Protein AF-A0A969GJ09-F1 (afdb_monomer_lite)

Structure (mmCIF, N/CA/C/O backbone):
data_AF-A0A969GJ09-F1
#
_entry.id   AF-A0A969GJ09-F1
#
loop_
_atom_site.group_PDB
_atom_site.id
_atom_site.type_symbol
_atom_site.label_atom_id
_atom_site.label_alt_id
_atom_site.label_comp_id
_atom_site.label_asym_id
_atom_site.label_entity_id
_atom_site.label_seq_id
_atom_site.pdbx_PDB_ins_code
_atom_site.Cartn_x
_atom_site.Cartn_y
_atom_site.Cartn_z
_atom_site.occupancy
_atom_site.B_iso_or_equiv
_atom_site.auth_seq_id
_atom_site.auth_comp_id
_atom_site.auth_asym_id
_atom_site.auth_atom_id
_atom_site.pdbx_PDB_model_num
ATOM 1 N N . MET A 1 1 ? -2.523 -18.713 -4.861 1.00 54.22 1 MET A N 1
ATOM 2 C CA . MET A 1 1 ? -3.072 -17.407 -4.442 1.00 54.22 1 MET A CA 1
ATOM 3 C C . MET A 1 1 ? -2.977 -17.325 -2.929 1.00 54.22 1 MET A C 1
ATOM 5 O O . MET A 1 1 ? -3.600 -18.133 -2.257 1.00 54.22 1 MET A O 1
ATOM 9 N N . THR A 1 2 ? -2.133 -16.450 -2.387 1.00 71.75 2 THR A N 1
ATOM 10 C CA . THR A 1 2 ? -2.006 -16.262 -0.932 1.00 71.75 2 THR A CA 1
ATOM 11 C C . THR A 1 2 ? -2.803 -15.033 -0.521 1.00 71.75 2 THR A C 1
ATOM 13 O O . THR A 1 2 ? -2.327 -13.909 -0.672 1.00 71.75 2 THR A O 1
ATOM 16 N N . THR A 1 3 ? -4.021 -15.249 -0.034 1.00 81.12 3 THR A N 1
ATOM 17 C CA . THR A 1 3 ? -4.882 -14.192 0.508 1.00 81.12 3 THR A CA 1
ATOM 18 C C . THR A 1 3 ? -4.496 -13.944 1.963 1.00 81.12 3 THR A C 1
ATOM 20 O O . THR A 1 3 ? -4.407 -14.880 2.754 1.00 81.12 3 THR A O 1
ATOM 23 N N . THR A 1 4 ? -4.225 -12.694 2.336 1.00 89.19 4 THR A N 1
ATOM 24 C CA . THR A 1 4 ? -3.872 -12.319 3.714 1.00 89.19 4 THR A CA 1
ATOM 25 C C . THR A 1 4 ? -4.768 -11.177 4.166 1.00 89.19 4 THR A C 1
ATOM 27 O O . THR A 1 4 ? -4.867 -10.166 3.477 1.00 89.19 4 THR A O 1
ATOM 30 N N . SER A 1 5 ? -5.408 -11.338 5.325 1.00 92.88 5 SER A N 1
ATOM 31 C CA . SER A 1 5 ? -6.188 -10.272 5.956 1.00 92.88 5 SER A CA 1
ATOM 32 C C . SER A 1 5 ? -5.260 -9.279 6.657 1.00 92.88 5 SER A C 1
ATOM 34 O O . SER A 1 5 ? -4.272 -9.671 7.282 1.00 92.88 5 SER A O 1
ATOM 36 N N . VAL A 1 6 ? -5.572 -7.988 6.556 1.00 95.12 6 VAL A N 1
ATOM 37 C CA . VAL A 1 6 ? -4.841 -6.904 7.220 1.00 95.12 6 VAL A CA 1
ATOM 38 C C . VAL A 1 6 ? -5.811 -6.027 7.995 1.00 95.12 6 VAL A C 1
ATOM 40 O O . VAL A 1 6 ? -6.919 -5.748 7.546 1.00 95.12 6 VAL A O 1
ATOM 43 N N . LYS A 1 7 ? -5.383 -5.569 9.172 1.00 96.81 7 LYS A N 1
ATOM 44 C CA . LYS A 1 7 ? -6.153 -4.628 9.984 1.00 96.81 7 LYS A CA 1
ATOM 45 C C . LYS A 1 7 ? -5.963 -3.204 9.466 1.00 96.81 7 LYS A C 1
ATOM 47 O O . LYS A 1 7 ? -4.834 -2.774 9.229 1.00 96.81 7 LYS A O 1
ATOM 52 N N . VAL A 1 8 ? -7.062 -2.462 9.390 1.00 97.19 8 VAL A N 1
ATOM 53 C CA . VAL A 1 8 ? -7.046 -1.010 9.206 1.00 97.19 8 VAL A CA 1
ATOM 54 C C . VAL A 1 8 ? -6.708 -0.356 10.548 1.00 97.19 8 VAL A C 1
ATOM 56 O O . VAL A 1 8 ? -7.344 -0.624 11.570 1.00 97.19 8 VAL A O 1
ATOM 59 N N . SER A 1 9 ? -5.654 0.454 10.572 1.00 96.75 9 SER A N 1
ATOM 60 C CA . SER A 1 9 ? -5.230 1.177 11.771 1.00 96.75 9 SER A CA 1
ATOM 61 C C . SER A 1 9 ? -6.202 2.311 12.115 1.00 96.75 9 SER A C 1
ATOM 63 O O . SER A 1 9 ? -7.025 2.711 11.296 1.00 96.75 9 SER A O 1
ATOM 65 N N . ALA A 1 10 ? -6.063 2.902 13.305 1.00 96.62 10 ALA A N 1
ATOM 66 C CA . ALA A 1 10 ? -6.881 4.046 13.728 1.00 96.62 10 ALA A CA 1
ATOM 67 C C . ALA A 1 10 ? -6.772 5.269 12.793 1.00 96.62 10 ALA A C 1
ATOM 69 O O . ALA A 1 10 ? -7.646 6.127 12.793 1.00 96.62 10 ALA A O 1
ATOM 70 N N . LYS A 1 11 ? -5.704 5.348 11.989 1.00 97.19 11 LYS A N 1
ATOM 71 C CA . LYS A 1 11 ? -5.493 6.401 10.985 1.00 97.19 11 LYS A CA 1
ATOM 72 C C . LYS A 1 11 ? -5.931 5.976 9.580 1.00 97.19 11 LYS A C 1
ATOM 74 O O . LYS A 1 11 ? -5.477 6.572 8.610 1.00 97.19 11 LYS A O 1
ATOM 79 N N . TYR A 1 12 ? -6.747 4.930 9.465 1.00 95.62 12 TYR A N 1
ATOM 80 C CA . TYR A 1 12 ? -7.218 4.381 8.191 1.00 95.62 12 TYR A CA 1
ATOM 81 C C . TYR A 1 12 ? -6.090 3.884 7.270 1.00 95.62 12 TYR A C 1
ATOM 83 O O . TYR A 1 12 ? -6.189 3.941 6.050 1.00 95.62 12 TYR A O 1
ATOM 91 N N . GLN A 1 13 ? -4.996 3.382 7.851 1.00 94.81 13 GLN A N 1
ATOM 92 C CA . GLN A 1 13 ? -3.859 2.847 7.096 1.00 94.81 13 GLN A CA 1
ATOM 93 C C . GLN A 1 13 ? -3.848 1.324 7.151 1.00 94.81 13 GLN A C 1
ATOM 95 O O . GLN A 1 13 ? -4.137 0.737 8.194 1.00 94.81 13 GLN A O 1
ATOM 100 N N . ILE A 1 14 ? -3.416 0.692 6.062 1.00 95.25 14 ILE A N 1
ATOM 101 C CA . ILE A 1 14 ? -3.085 -0.733 6.038 1.00 95.25 14 ILE A CA 1
ATOM 102 C C . ILE A 1 14 ? -1.575 -0.917 5.9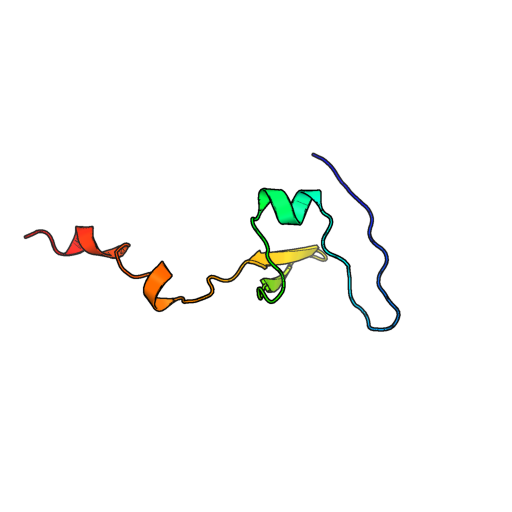20 1.00 95.25 14 ILE A C 1
ATOM 104 O O . ILE A 1 14 ? -0.890 -0.200 5.189 1.00 95.25 14 ILE A O 1
ATOM 108 N N . ALA A 1 15 ? -1.041 -1.904 6.632 1.00 94.06 15 ALA A N 1
ATOM 109 C CA . ALA A 1 15 ? 0.323 -2.347 6.401 1.00 94.06 15 ALA A CA 1
ATOM 110 C C . ALA A 1 15 ? 0.343 -3.265 5.172 1.00 94.06 15 ALA A C 1
ATOM 112 O O . ALA A 1 15 ? -0.287 -4.320 5.183 1.00 94.06 15 ALA A O 1
ATOM 113 N N . VAL A 1 16 ? 1.090 -2.895 4.128 1.00 93.75 16 VAL A N 1
ATOM 114 C CA . VAL A 1 16 ? 1.266 -3.754 2.944 1.00 93.75 16 VAL A CA 1
ATOM 115 C C . VAL A 1 16 ? 1.973 -5.049 3.371 1.00 93.75 16 VAL A C 1
ATOM 117 O O . VAL A 1 16 ? 3.088 -4.948 3.889 1.00 93.75 16 VAL A O 1
ATOM 120 N N . PRO A 1 17 ? 1.397 -6.251 3.176 1.00 93.69 17 PRO A N 1
ATOM 121 C CA . PRO A 1 17 ? 2.000 -7.510 3.618 1.00 93.69 17 PRO A CA 1
ATOM 122 C C . PRO A 1 17 ? 3.400 -7.752 3.045 1.00 93.69 17 PRO A C 1
ATOM 124 O O . PRO A 1 17 ? 3.711 -7.347 1.925 1.00 93.69 17 PRO A O 1
ATOM 127 N N . GLN A 1 18 ? 4.255 -8.464 3.788 1.00 93.44 18 GLN A N 1
ATOM 128 C CA . GLN A 1 18 ? 5.637 -8.734 3.363 1.00 93.44 18 GLN A CA 1
ATOM 129 C C . GLN A 1 18 ? 5.712 -9.438 2.001 1.00 93.4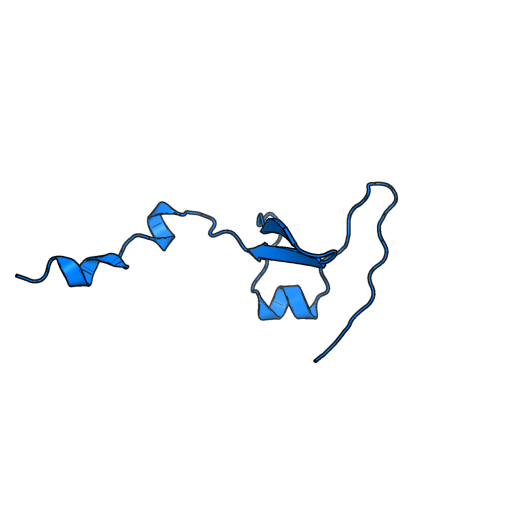4 18 GLN A C 1
ATOM 131 O O . GLN A 1 18 ? 6.593 -9.113 1.208 1.00 93.44 18 GLN A O 1
ATOM 136 N N . ILE A 1 19 ? 4.791 -10.371 1.736 1.00 92.62 19 ILE A N 1
ATOM 137 C CA . ILE A 1 19 ? 4.714 -11.118 0.473 1.00 92.62 19 ILE A CA 1
ATOM 138 C C . ILE A 1 19 ? 4.500 -10.149 -0.696 1.00 92.62 19 ILE A C 1
AT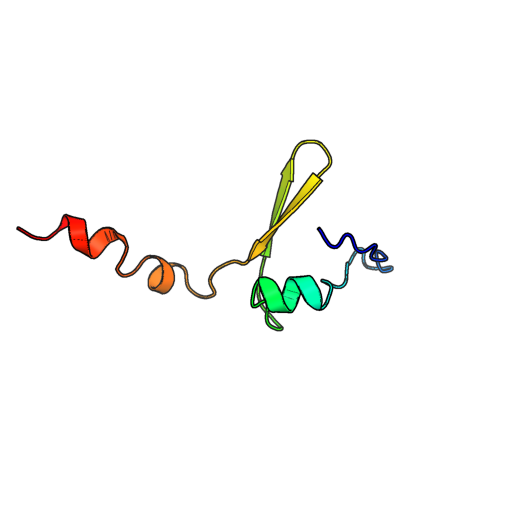OM 140 O O . ILE A 1 19 ? 5.304 -10.136 -1.626 1.00 92.62 19 ILE A O 1
ATOM 144 N N . ALA A 1 20 ? 3.500 -9.268 -0.591 1.00 92.56 20 ALA A N 1
ATOM 145 C CA . ALA A 1 20 ? 3.203 -8.262 -1.608 1.00 92.56 20 ALA A CA 1
ATOM 146 C C . ALA A 1 20 ? 4.379 -7.295 -1.822 1.00 92.56 20 ALA A C 1
ATOM 148 O O . ALA A 1 20 ? 4.756 -7.028 -2.960 1.00 92.56 20 ALA A O 1
ATOM 149 N N . ARG A 1 21 ? 5.030 -6.830 -0.741 1.00 93.25 21 ARG A N 1
ATOM 150 C CA . ARG A 1 21 ? 6.211 -5.952 -0.859 1.00 93.25 21 ARG A CA 1
ATOM 151 C C . ARG A 1 21 ? 7.355 -6.609 -1.628 1.00 93.25 21 ARG A C 1
ATOM 153 O O . ARG A 1 21 ? 7.984 -5.945 -2.443 1.00 93.25 21 ARG A O 1
ATOM 160 N N . LYS A 1 22 ? 7.631 -7.892 -1.366 1.00 93.31 22 LYS A N 1
ATOM 161 C CA . LYS A 1 22 ? 8.698 -8.641 -2.049 1.00 93.31 22 LYS A CA 1
ATOM 162 C C . LYS A 1 22 ? 8.367 -8.878 -3.522 1.00 93.31 22 LYS A C 1
ATOM 164 O O . LYS A 1 22 ? 9.228 -8.657 -4.362 1.00 93.31 22 LYS A O 1
ATOM 169 N N . GLN A 1 23 ? 7.137 -9.293 -3.825 1.00 91.75 23 GLN A N 1
ATOM 170 C CA . GLN A 1 23 ? 6.706 -9.583 -5.197 1.00 91.75 23 GLN A CA 1
ATOM 171 C C . GLN A 1 23 ? 6.664 -8.333 -6.079 1.00 91.75 23 GLN A C 1
ATOM 173 O O . GLN A 1 23 ? 7.060 -8.391 -7.236 1.00 91.75 23 GLN A O 1
ATOM 178 N N . LEU A 1 24 ? 6.223 -7.202 -5.525 1.00 90.62 24 LEU A N 1
ATOM 179 C CA . LEU A 1 24 ? 6.078 -5.941 -6.257 1.00 90.62 24 LEU A CA 1
ATOM 180 C C . LEU A 1 24 ? 7.275 -4.991 -6.075 1.00 90.62 24 LEU A C 1
ATOM 182 O O . LEU A 1 24 ? 7.214 -3.845 -6.509 1.00 90.62 24 LEU A O 1
ATOM 186 N N . ASN A 1 25 ? 8.350 -5.444 -5.414 1.00 91.25 25 ASN A N 1
ATOM 187 C CA . ASN A 1 25 ? 9.555 -4.660 -5.108 1.00 91.25 25 ASN A CA 1
ATOM 188 C C . ASN A 1 25 ? 9.264 -3.288 -4.456 1.00 91.25 25 ASN A C 1
ATOM 190 O O . ASN A 1 25 ? 9.945 -2.298 -4.725 1.00 91.25 25 ASN A O 1
ATOM 194 N N . ILE A 1 26 ? 8.252 -3.229 -3.584 1.00 92.56 26 ILE A N 1
ATOM 195 C CA . ILE A 1 26 ? 7.846 -2.001 -2.890 1.00 92.56 26 ILE A CA 1
ATOM 196 C C . ILE A 1 26 ? 8.839 -1.708 -1.765 1.00 92.56 26 ILE A C 1
ATOM 198 O O . ILE A 1 26 ? 9.036 -2.520 -0.851 1.00 92.56 26 ILE A O 1
ATOM 202 N N . LYS A 1 27 ? 9.422 -0.512 -1.792 1.00 91.31 27 LYS A N 1
ATOM 203 C CA . LYS A 1 27 ? 10.368 -0.008 -0.794 1.00 91.31 27 LYS A CA 1
ATOM 204 C C . LYS A 1 27 ? 9.715 1.051 0.093 1.00 91.31 27 LYS A C 1
ATOM 206 O O . LYS A 1 27 ? 8.659 1.607 -0.200 1.00 91.31 27 LYS A O 1
ATOM 211 N N . LYS A 1 28 ? 10.356 1.335 1.229 1.00 89.88 28 LYS A N 1
ATOM 212 C CA . LYS A 1 28 ? 9.931 2.430 2.112 1.00 89.88 28 LYS A CA 1
ATOM 213 C C . LYS A 1 28 ? 9.986 3.754 1.340 1.00 89.88 28 LYS A C 1
ATOM 215 O O . LYS A 1 28 ? 10.991 4.039 0.695 1.00 89.88 28 LYS A O 1
ATOM 220 N N . GLY A 1 29 ? 8.922 4.547 1.445 1.00 89.00 29 GLY A N 1
ATOM 221 C CA . GLY A 1 29 ? 8.797 5.839 0.765 1.00 89.00 29 GLY A CA 1
ATOM 222 C C . GLY A 1 29 ? 8.270 5.765 -0.671 1.00 89.00 29 GLY A C 1
ATOM 223 O O . GLY A 1 29 ? 8.040 6.815 -1.267 1.00 89.00 29 GLY A O 1
ATOM 224 N N . ASP A 1 30 ? 8.048 4.569 -1.222 1.00 90.00 30 ASP A N 1
ATOM 225 C CA . ASP A 1 30 ? 7.421 4.431 -2.536 1.00 90.00 30 ASP A CA 1
ATOM 226 C C . ASP A 1 30 ? 5.951 4.867 -2.482 1.00 90.00 30 ASP A C 1
ATOM 228 O O . ASP A 1 30 ? 5.256 4.681 -1.478 1.00 90.00 30 ASP A O 1
ATOM 232 N N . ARG A 1 31 ? 5.476 5.453 -3.583 1.00 90.38 31 ARG A N 1
ATOM 233 C CA . ARG A 1 31 ? 4.080 5.857 -3.756 1.00 90.38 31 ARG A CA 1
ATOM 234 C C . ARG A 1 31 ? 3.342 4.823 -4.599 1.00 90.38 31 ARG A C 1
ATOM 236 O O . ARG A 1 31 ? 3.906 4.263 -5.540 1.00 90.38 31 ARG A O 1
ATOM 243 N N . LEU A 1 32 ? 2.074 4.602 -4.276 1.00 92.94 32 LEU A N 1
ATOM 244 C CA . LEU A 1 32 ? 1.171 3.751 -5.045 1.00 92.94 32 LEU A CA 1
ATOM 245 C C . LEU A 1 32 ? -0.011 4.589 -5.527 1.00 92.94 32 LEU A C 1
ATOM 247 O O . LEU A 1 32 ? -0.481 5.460 -4.791 1.00 92.94 32 LEU A O 1
ATOM 251 N N . LEU A 1 33 ? -0.485 4.315 -6.738 1.00 92.94 33 LEU A N 1
ATOM 252 C CA . LEU A 1 33 ? -1.808 4.755 -7.164 1.00 92.94 33 LEU A CA 1
ATOM 253 C C . LEU A 1 33 ? -2.849 3.904 -6.450 1.00 92.94 33 LEU A C 1
ATOM 255 O O . LEU A 1 33 ? -2.637 2.709 -6.231 1.00 92.94 33 LEU A O 1
ATOM 259 N N . VAL A 1 34 ? -3.954 4.545 -6.099 1.00 94.06 34 VAL A N 1
ATOM 260 C CA . VAL A 1 34 ? -5.127 3.902 -5.523 1.00 94.06 34 VAL A CA 1
ATOM 261 C C . VAL A 1 34 ? -6.237 4.061 -6.537 1.00 94.06 34 VAL A C 1
ATOM 263 O O . VAL A 1 34 ? -6.611 5.187 -6.857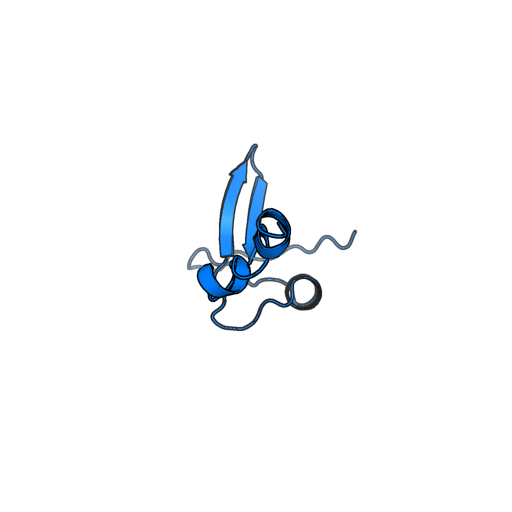 1.00 94.06 34 VAL A O 1
ATOM 266 N N . ASP A 1 35 ? -6.732 2.941 -7.031 1.00 94.19 35 ASP A N 1
ATOM 267 C CA . ASP A 1 35 ? -7.867 2.899 -7.936 1.00 94.19 35 ASP A CA 1
ATOM 268 C C . ASP A 1 35 ? -8.994 2.089 -7.293 1.00 94.19 35 ASP A C 1
ATOM 270 O O . ASP A 1 35 ? -8.739 1.079 -6.630 1.00 94.19 35 ASP A O 1
ATOM 274 N N . VAL A 1 36 ? -10.228 2.568 -7.420 1.00 95.88 36 VAL A N 1
ATOM 275 C CA . VAL A 1 36 ? -11.400 1.993 -6.753 1.00 95.88 36 VAL A CA 1
AT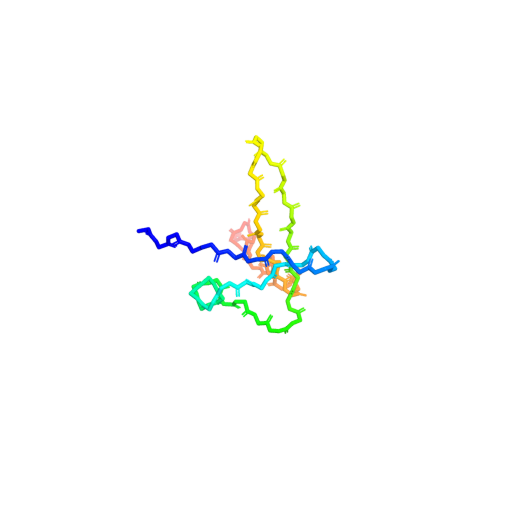OM 276 C C . VAL A 1 36 ? -12.396 1.590 -7.821 1.00 95.88 36 VAL A C 1
ATOM 278 O O . VAL A 1 36 ? -12.999 2.442 -8.467 1.00 95.88 36 VAL A O 1
ATOM 281 N N . GLN A 1 37 ? -12.569 0.284 -7.988 1.00 95.25 37 GLN A N 1
ATOM 282 C CA . GLN A 1 37 ? -13.410 -0.293 -9.030 1.00 95.25 37 GLN A CA 1
ATOM 283 C C . GLN A 1 37 ? -14.261 -1.403 -8.420 1.00 95.25 37 GLN A C 1
ATOM 285 O O . GLN A 1 37 ? -13.725 -2.298 -7.769 1.00 95.25 37 GLN A O 1
ATOM 290 N N . ASP A 1 38 ? -15.582 -1.329 -8.591 1.00 93.62 38 ASP A N 1
ATOM 291 C CA . ASP A 1 38 ? -16.532 -2.396 -8.237 1.00 93.62 38 ASP A CA 1
ATOM 292 C C . ASP A 1 38 ? -16.377 -2.966 -6.811 1.00 93.62 38 ASP A C 1
ATOM 294 O O . ASP A 1 38 ? -16.460 -4.169 -6.573 1.00 93.62 38 ASP A O 1
ATOM 298 N N . GLY A 1 39 ? -16.123 -2.092 -5.829 1.00 92.44 39 GLY A N 1
ATOM 299 C CA . GLY A 1 39 ? -15.935 -2.491 -4.426 1.00 92.44 39 GLY A CA 1
ATOM 300 C C . GLY A 1 39 ? -14.554 -3.075 -4.105 1.00 92.44 39 GLY A C 1
ATOM 301 O O . GLY A 1 39 ? -14.326 -3.537 -2.985 1.00 92.44 39 GLY A O 1
ATOM 302 N N . VAL A 1 40 ? -13.617 -3.019 -5.051 1.00 94.19 40 VAL A N 1
ATOM 303 C CA . VAL A 1 40 ? -12.221 -3.434 -4.899 1.00 94.19 40 VAL A CA 1
ATOM 304 C C . VAL A 1 40 ? -11.307 -2.210 -4.935 1.00 94.19 40 VAL A C 1
ATOM 306 O O . VAL A 1 40 ? -11.519 -1.271 -5.698 1.00 94.19 40 VAL A O 1
ATOM 309 N N . ILE A 1 41 ? -10.261 -2.232 -4.105 1.00 94.25 41 ILE A N 1
ATOM 310 C CA . ILE A 1 41 ? -9.162 -1.266 -4.170 1.00 94.25 41 ILE A CA 1
ATOM 311 C C . ILE A 1 41 ? -7.975 -1.932 -4.862 1.00 94.25 41 ILE A C 1
ATOM 313 O O . ILE A 1 41 ? -7.437 -2.926 -4.364 1.00 94.25 41 ILE A O 1
ATOM 317 N N . VAL A 1 42 ? -7.538 -1.357 -5.977 1.00 93.31 42 VAL A N 1
ATOM 318 C CA . VAL A 1 42 ? -6.332 -1.755 -6.704 1.00 93.31 42 VAL A CA 1
ATOM 319 C C . VAL A 1 42 ? -5.207 -0.785 -6.349 1.00 93.31 42 VAL A C 1
ATOM 321 O O . VAL A 1 42 ? -5.344 0.430 -6.472 1.00 93.31 42 VAL A O 1
ATOM 324 N N . LEU A 1 43 ? -4.080 -1.328 -5.883 1.00 93.12 43 LEU A N 1
ATOM 325 C CA . LEU A 1 43 ? -2.890 -0.556 -5.528 1.00 93.12 43 LEU A CA 1
ATOM 326 C C . LEU A 1 43 ? -1.780 -0.821 -6.542 1.00 93.12 43 LEU A C 1
ATOM 328 O O . LEU A 1 43 ? -1.312 -1.954 -6.661 1.00 93.12 43 LEU A O 1
ATOM 332 N N . ILE A 1 44 ? -1.332 0.222 -7.241 1.00 91.88 44 ILE A N 1
ATOM 333 C CA . ILE A 1 44 ? -0.369 0.096 -8.345 1.00 91.88 44 ILE A CA 1
ATOM 334 C C . ILE A 1 44 ? 0.919 0.844 -7.981 1.00 91.88 44 ILE A C 1
ATOM 336 O O . ILE A 1 44 ? 0.858 2.054 -7.749 1.00 91.88 44 ILE A O 1
ATOM 340 N N . PRO A 1 45 ? 2.091 0.183 -7.907 1.00 90.25 45 PRO A N 1
ATOM 341 C CA . PRO A 1 45 ? 3.352 0.871 -7.642 1.00 90.25 45 PRO A CA 1
ATOM 342 C C . PRO A 1 45 ? 3.642 1.920 -8.717 1.00 90.25 45 PRO A C 1
ATOM 344 O O . PRO A 1 45 ? 3.594 1.623 -9.909 1.00 90.25 45 PRO A O 1
ATOM 347 N N . THR A 1 46 ? 3.969 3.143 -8.301 1.00 84.06 46 THR A N 1
ATOM 348 C CA . THR A 1 46 ? 4.390 4.189 -9.243 1.00 84.06 46 THR A CA 1
ATOM 349 C C . THR A 1 46 ? 5.896 4.143 -9.473 1.00 84.06 46 THR A C 1
ATOM 351 O O . THR A 1 46 ? 6.658 3.930 -8.521 1.00 84.06 46 THR A O 1
ATOM 354 N N . PRO A 1 47 ? 6.368 4.374 -10.710 1.00 76.44 47 PRO A N 1
ATOM 355 C CA . PRO A 1 47 ? 7.784 4.590 -10.936 1.00 76.44 47 PRO A CA 1
ATOM 356 C C . PRO A 1 47 ? 8.223 5.868 -10.214 1.00 76.44 47 PRO A C 1
ATOM 358 O O . PRO A 1 47 ? 7.548 6.895 -10.254 1.00 76.44 47 PRO A O 1
ATOM 361 N N . LYS A 1 48 ? 9.399 5.828 -9.578 1.00 70.75 48 LYS A N 1
ATOM 362 C CA . LYS A 1 48 ? 9.982 7.006 -8.902 1.00 70.75 48 LYS A CA 1
ATOM 363 C C . LYS A 1 48 ? 10.236 8.167 -9.852 1.00 70.75 48 LYS A C 1
ATOM 365 O O . LYS A 1 48 ? 10.278 9.315 -9.430 1.00 70.75 48 LYS A O 1
ATOM 370 N N . ASN A 1 49 ? 10.451 7.844 -11.119 1.00 70.44 49 ASN A N 1
ATOM 371 C CA . ASN A 1 49 ? 10.689 8.806 -12.164 1.00 70.44 49 ASN A CA 1
ATOM 372 C C . ASN A 1 49 ? 10.007 8.308 -13.446 1.00 70.44 49 ASN A C 1
ATOM 374 O O . ASN A 1 49 ? 10.466 7.348 -14.065 1.00 70.44 49 ASN A O 1
ATOM 378 N N . TYR A 1 50 ? 8.908 8.965 -13.818 1.00 66.88 50 TYR A N 1
ATOM 379 C CA . TYR A 1 50 ? 8.170 8.671 -15.044 1.00 66.88 50 TYR A CA 1
ATOM 380 C C . TYR A 1 50 ? 8.994 8.963 -16.299 1.00 66.88 50 TYR A C 1
ATOM 382 O O . TYR A 1 50 ? 8.890 8.203 -17.255 1.00 66.88 50 TYR A O 1
ATOM 390 N N . THR A 1 51 ? 9.844 9.999 -16.304 1.00 65.06 51 THR A N 1
ATOM 391 C CA . THR A 1 51 ? 10.686 10.285 -17.473 1.00 65.06 51 THR A CA 1
ATOM 392 C C . THR A 1 51 ? 11.708 9.179 -17.678 1.00 65.06 51 THR A C 1
ATOM 394 O O . THR A 1 51 ? 11.797 8.678 -18.788 1.00 65.06 51 THR A O 1
ATOM 397 N N . ASN A 1 52 ? 12.376 8.691 -16.628 1.00 63.25 52 ASN A N 1
ATOM 398 C CA . ASN A 1 52 ? 13.285 7.540 -16.751 1.00 63.25 52 ASN A CA 1
ATOM 399 C C . ASN A 1 52 ? 12.556 6.237 -17.112 1.00 63.25 52 ASN A C 1
ATOM 401 O O . ASN A 1 52 ? 13.121 5.407 -17.813 1.00 63.25 52 ASN A O 1
ATOM 405 N N . TYR A 1 53 ? 11.327 6.044 -16.625 1.00 64.75 53 TYR A N 1
ATOM 406 C CA . TYR A 1 53 ? 10.522 4.862 -16.946 1.00 64.75 53 TYR A CA 1
ATOM 407 C C . TYR A 1 53 ? 10.071 4.845 -18.414 1.00 64.75 53 TYR A C 1
ATOM 409 O O . TYR A 1 53 ? 10.043 3.791 -19.041 1.00 64.75 53 TYR A O 1
ATOM 417 N N . LEU A 1 54 ? 9.743 6.015 -18.968 1.00 66.06 54 LEU A N 1
ATOM 418 C CA . LEU A 1 54 ? 9.322 6.170 -20.362 1.00 66.06 54 LEU A CA 1
ATOM 419 C C . LEU A 1 54 ? 10.510 6.338 -21.327 1.00 66.06 54 LEU A C 1
ATOM 421 O O . LEU A 1 54 ? 10.360 6.125 -22.532 1.00 66.06 54 LEU A O 1
ATOM 425 N N . HIS A 1 55 ? 11.693 6.698 -20.822 1.00 63.34 55 HIS A N 1
ATOM 426 C CA . HIS A 1 55 ? 12.902 6.873 -21.620 1.00 63.34 55 HIS A CA 1
ATOM 427 C C . HIS A 1 55 ? 13.360 5.531 -22.206 1.00 63.34 55 HIS A C 1
ATOM 429 O O . HIS A 1 55 ? 13.877 4.667 -21.503 1.00 63.34 55 HIS A O 1
ATOM 435 N N . GLY A 1 56 ? 13.180 5.366 -23.518 1.00 60.00 56 GLY A N 1
ATOM 436 C CA . GLY A 1 56 ? 13.572 4.167 -24.265 1.00 60.00 56 GLY A CA 1
ATOM 437 C C . GLY A 1 56 ? 12.405 3.318 -24.767 1.00 60.00 56 GLY A C 1
ATOM 438 O O . GLY A 1 56 ? 12.590 2.598 -25.745 1.00 60.00 56 GLY A O 1
ATOM 439 N N . LEU A 1 57 ? 11.194 3.471 -24.216 1.00 61.50 57 LEU A N 1
ATOM 440 C CA . LEU A 1 57 ? 10.015 2.706 -24.657 1.00 61.50 57 LEU A CA 1
ATOM 441 C C . LEU A 1 57 ? 9.569 3.062 -26.093 1.00 61.50 57 LEU A C 1
ATOM 443 O O . LEU A 1 57 ? 8.878 2.290 -26.743 1.00 61.50 57 LEU A O 1
ATOM 447 N N . HIS A 1 58 ? 10.009 4.216 -26.601 1.00 56.81 58 HIS A N 1
ATOM 448 C CA . HIS A 1 58 ? 9.734 4.704 -27.958 1.00 56.81 58 HIS A CA 1
ATOM 449 C C . HIS A 1 58 ? 10.997 4.799 -28.833 1.00 56.81 58 HIS A C 1
ATOM 451 O O . HIS A 1 58 ? 10.966 5.389 -29.910 1.00 56.81 58 HIS A O 1
ATOM 457 N N . SER A 1 59 ? 12.127 4.251 -28.366 1.00 58.22 59 SER A N 1
ATOM 458 C CA . SER A 1 59 ? 13.401 4.298 -29.103 1.00 58.22 59 SER A CA 1
ATOM 459 C C . 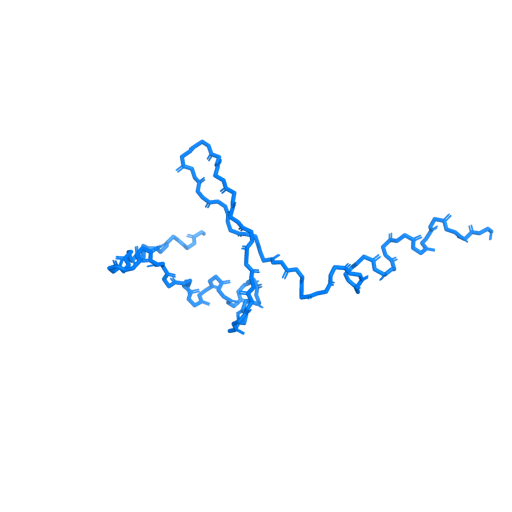SER A 1 59 ? 13.362 3.511 -30.415 1.00 58.22 59 SER A C 1
ATOM 461 O O . SER A 1 59 ? 14.096 3.831 -31.346 1.00 58.22 59 SER A O 1
ATOM 463 N N . GLU A 1 60 ? 12.469 2.526 -30.520 1.00 57.88 60 GLU A N 1
ATOM 464 C CA . GLU A 1 60 ? 12.313 1.703 -31.721 1.00 57.88 60 GLU A CA 1
ATOM 465 C C . GLU A 1 60 ? 11.476 2.368 -32.821 1.00 57.88 60 GLU A C 1
ATOM 467 O O . GLU A 1 60 ? 11.531 1.930 -33.964 1.00 57.88 60 GLU A O 1
ATOM 472 N N . ILE A 1 61 ? 10.752 3.453 -32.518 1.00 60.84 61 ILE A N 1
ATOM 473 C CA . ILE A 1 61 ? 9.889 4.136 -33.503 1.00 60.84 61 ILE A CA 1
ATOM 474 C C . ILE A 1 61 ? 10.708 5.058 -34.422 1.00 60.84 61 ILE A C 1
ATOM 476 O O . ILE A 1 61 ? 10.267 5.407 -35.511 1.00 60.84 61 ILE A O 1
ATOM 480 N N . TRP A 1 62 ? 11.933 5.405 -34.019 1.00 59.84 62 TRP A N 1
ATOM 481 C CA . TRP A 1 62 ? 12.808 6.341 -34.733 1.00 59.84 62 TRP A CA 1
ATOM 482 C C . TRP A 1 62 ? 13.997 5.675 -35.439 1.00 59.84 62 TRP A C 1
ATOM 484 O O . TRP A 1 62 ? 14.962 6.358 -35.779 1.00 59.84 62 TRP A O 1
ATOM 494 N N . LYS A 1 63 ? 13.971 4.354 -35.654 1.00 54.88 63 LYS A N 1
ATOM 495 C CA . LYS A 1 63 ? 14.952 3.709 -36.539 1.00 54.88 63 LYS A CA 1
ATOM 496 C C . LYS A 1 63 ? 14.507 3.894 -37.992 1.00 54.88 63 LYS A C 1
ATOM 498 O O . LYS A 1 63 ? 13.679 3.131 -38.480 1.00 54.88 63 LYS A O 1
ATOM 503 N N . THR A 1 64 ? 15.033 4.943 -38.623 1.00 55.00 64 THR A N 1
ATOM 504 C CA . THR A 1 64 ? 15.027 5.144 -40.081 1.00 55.00 64 THR A CA 1
ATOM 505 C C . THR A 1 64 ? 15.872 4.085 -40.777 1.00 55.00 64 THR A C 1
ATOM 507 O O . THR A 1 64 ? 16.926 3.714 -40.207 1.00 55.00 64 THR A O 1
#

Secondary structure (DSSP, 8-state):
------PBPTTS-BPPPHHHHHHTT--TT--EEEEEETTEEEEEEPPS-HHHHHTTTTGGGG--

pLDDT: mean 83.47, std 14.5, range [54.22, 97.19]

Radius of gyration: 16.44 Å; chains: 1; bounding box: 32×28×54 Å

Sequence (64 aa):
MTTTSVKVSAKYQIAVPQIARKQLNIKKGDRLLVDVQDGVIVLIPTPKNYTNYLHGLHSEIWKT

Foldseek 3Di:
DDDDDFDQDPVRDTDDDPVNCVVLVPDPPWAWDWDADPNDTDTHTDDPDPCVVCVPVCVVVPPD